Protein AF-A0A351WFG5-F1 (afdb_monomer_lite)

pLDDT: mean 93.31, std 6.25, range [56.47, 98.31]

Radius of gyration: 14.07 Å; chains: 1; bounding box: 41×27×33 Å

Sequence (110 aa):
MMSIDELARQDTNSICAAYHVSPSAKIESEIRLRRVVTEAEWKEIETRSIVIGMGECALLCSWGTPGPWGRIHDYVQAGASIRQYVYRPCTSCRTKFVYVERGRVTAWSN

Foldseek 3Di:
DDDLVRLVPDDLLVLLLVCLVPNDPSSVVSNVVVVQFDPVLVVCLVVLHDDFFGFSSSPCNSPHAAPPPWDWDWDADPNWIKIKTWHDPDPPGDIKIFIDTPRTTHDIDD

Secondary structure (DSSP, 8-state):
---HHHHHHS-HHHHHHHHHHS--HHHHHHHHHHT-S-HHHHHHHHTT---TT-BHHHHHHHH-S--TT-EEEEEEETTEEEEEEEE-SSTTS--EEEEEETTEEEEEE-

Structure (mmCIF, N/CA/C/O backbone):
data_AF-A0A351WFG5-F1
#
_entry.id   AF-A0A351WFG5-F1
#
loop_
_atom_site.group_PDB
_atom_site.id
_atom_site.type_symbol
_atom_site.label_atom_id
_atom_site.label_alt_id
_atom_site.label_comp_id
_atom_site.label_asym_id
_atom_site.label_entity_id
_atom_site.label_seq_id
_atom_site.pdbx_PDB_ins_code
_atom_site.Cartn_x
_atom_site.Cartn_y
_atom_site.Cartn_z
_atom_site.occupancy
_atom_site.B_iso_or_equiv
_atom_site.auth_seq_id
_atom_site.auth_comp_id
_atom_site.auth_asym_id
_atom_site.auth_atom_id
_atom_site.pdbx_PDB_model_num
ATOM 1 N N . MET A 1 1 ? -14.783 15.449 8.552 1.00 56.47 1 MET A N 1
ATOM 2 C CA . MET A 1 1 ? -15.180 14.031 8.406 1.00 56.47 1 MET A CA 1
ATOM 3 C C . MET A 1 1 ? -15.813 13.892 7.031 1.00 56.47 1 MET A C 1
ATOM 5 O O . MET A 1 1 ? -16.738 14.648 6.778 1.00 56.47 1 MET A O 1
ATOM 9 N N . MET A 1 2 ? -15.294 13.027 6.153 1.00 70.50 2 MET A N 1
ATOM 10 C CA . MET A 1 2 ? -15.854 12.841 4.802 1.00 70.50 2 MET A CA 1
ATOM 11 C C . MET A 1 2 ? -17.215 12.132 4.857 1.00 70.50 2 MET A C 1
ATOM 13 O O . MET A 1 2 ? -17.437 11.249 5.695 1.00 70.50 2 MET A O 1
ATOM 17 N N . SER A 1 3 ? -18.128 12.545 3.985 1.00 80.88 3 SER A N 1
ATOM 18 C CA . SER A 1 3 ? -19.421 11.896 3.755 1.00 80.88 3 SER A CA 1
ATOM 19 C C . SER A 1 3 ? -19.277 10.645 2.877 1.00 80.88 3 SER A C 1
ATOM 21 O O . SER A 1 3 ? -18.246 10.426 2.245 1.00 80.88 3 SER A O 1
ATOM 23 N N . ILE A 1 4 ? -20.314 9.803 2.841 1.00 77.00 4 ILE A N 1
ATOM 24 C CA . ILE A 1 4 ? -20.318 8.576 2.024 1.00 77.00 4 ILE A CA 1
ATOM 25 C C . ILE A 1 4 ? -20.286 8.921 0.525 1.00 77.00 4 ILE A C 1
ATOM 27 O O . ILE A 1 4 ? -19.523 8.314 -0.223 1.00 77.00 4 ILE A O 1
ATOM 31 N N . ASP A 1 5 ? -21.035 9.943 0.100 1.00 77.50 5 ASP A N 1
ATOM 32 C CA . ASP A 1 5 ? -21.066 10.386 -1.301 1.00 77.50 5 ASP A CA 1
ATOM 33 C C . ASP A 1 5 ? -19.719 10.945 -1.778 1.00 77.50 5 ASP A C 1
ATOM 35 O O . ASP A 1 5 ? -19.343 10.776 -2.939 1.00 77.50 5 ASP A O 1
ATOM 39 N N . GLU A 1 6 ? -18.969 11.600 -0.887 1.00 80.62 6 GLU A N 1
ATOM 40 C CA . GLU A 1 6 ? -17.609 12.056 -1.186 1.00 80.62 6 GLU A CA 1
ATOM 41 C C . GLU A 1 6 ? -16.646 10.877 -1.333 1.00 80.62 6 GLU A C 1
ATOM 43 O O . GLU A 1 6 ? -15.851 10.868 -2.271 1.00 80.62 6 GLU A O 1
ATOM 48 N N . LEU A 1 7 ? -16.743 9.864 -0.464 1.00 79.94 7 LEU A N 1
ATOM 49 C CA . LEU A 1 7 ? -15.905 8.664 -0.545 1.00 79.94 7 LEU A CA 1
ATOM 50 C C . LEU A 1 7 ? -16.126 7.911 -1.861 1.00 79.94 7 LEU A C 1
ATOM 52 O O . LEU A 1 7 ? -15.155 7.548 -2.519 1.00 79.94 7 LEU A O 1
ATOM 56 N N . ALA A 1 8 ? -17.373 7.758 -2.307 1.00 76.81 8 ALA A N 1
ATOM 57 C CA . ALA A 1 8 ? -17.694 7.067 -3.557 1.00 76.81 8 ALA A CA 1
ATOM 58 C C . ALA A 1 8 ? -17.031 7.700 -4.801 1.00 76.81 8 ALA A C 1
ATOM 60 O O . ALA A 1 8 ? -16.753 7.006 -5.777 1.00 76.81 8 ALA A O 1
ATOM 61 N N . ARG A 1 9 ? -16.747 9.010 -4.772 1.00 86.19 9 ARG A N 1
ATOM 62 C CA . ARG A 1 9 ? -16.133 9.752 -5.890 1.00 86.19 9 ARG A CA 1
ATOM 63 C C . ARG A 1 9 ? -14.606 9.766 -5.866 1.00 86.19 9 ARG A C 1
ATOM 65 O O . ARG A 1 9 ? -13.997 10.134 -6.866 1.00 86.19 9 ARG A O 1
ATOM 72 N N . GLN A 1 10 ? -13.994 9.410 -4.740 1.00 84.75 10 GLN A N 1
ATOM 73 C CA . GLN A 1 10 ? -12.540 9.387 -4.600 1.00 84.75 10 GLN A CA 1
ATOM 74 C C . GLN A 1 10 ? -11.943 8.171 -5.311 1.00 84.75 10 GLN A C 1
ATOM 76 O O . GLN A 1 10 ? -12.536 7.084 -5.334 1.00 84.75 10 GLN A O 1
ATOM 81 N N . ASP A 1 11 ? -10.744 8.340 -5.866 1.00 91.75 11 ASP A N 1
ATOM 82 C CA . ASP A 1 11 ? -9.999 7.214 -6.411 1.00 91.75 11 ASP A CA 1
ATOM 83 C C . ASP A 1 11 ? -9.630 6.231 -5.292 1.00 91.75 11 ASP A C 1
ATOM 85 O O . ASP A 1 11 ? -9.475 6.593 -4.122 1.00 91.75 11 ASP A O 1
ATOM 89 N N . THR A 1 12 ? -9.522 4.954 -5.652 1.00 92.88 12 THR A N 1
ATOM 90 C CA . THR A 1 12 ? -9.269 3.885 -4.683 1.00 92.88 12 THR A CA 1
ATOM 91 C C . THR A 1 12 ? -8.002 4.139 -3.873 1.00 92.88 12 THR A C 1
ATOM 93 O O . THR A 1 12 ? -8.031 3.995 -2.655 1.00 92.88 12 THR A O 1
ATOM 96 N N . ASN A 1 13 ? -6.912 4.565 -4.510 1.00 92.19 13 ASN A N 1
ATOM 97 C CA . ASN A 1 13 ? -5.634 4.748 -3.830 1.00 92.19 13 ASN A CA 1
ATOM 98 C C . ASN A 1 13 ? -5.699 5.867 -2.784 1.00 92.19 13 ASN A C 1
ATOM 100 O O . ASN A 1 13 ? -5.166 5.694 -1.687 1.00 92.19 13 ASN A O 1
ATOM 104 N N . SER A 1 14 ? -6.396 6.967 -3.074 1.00 91.69 14 SER A N 1
ATOM 105 C CA . SER A 1 14 ? -6.610 8.056 -2.115 1.00 91.69 14 SER A CA 1
ATOM 106 C C . SER A 1 14 ? -7.386 7.604 -0.879 1.00 91.69 14 SER A C 1
ATOM 108 O O . SER A 1 14 ? -7.018 7.963 0.239 1.00 91.69 14 SER A O 1
ATOM 110 N N . ILE A 1 15 ? -8.415 6.765 -1.038 1.00 94.06 15 ILE A N 1
ATOM 111 C CA . ILE A 1 15 ? -9.178 6.223 0.101 1.00 94.06 15 ILE A CA 1
ATOM 112 C C . ILE A 1 15 ? -8.315 5.274 0.932 1.00 94.06 15 ILE A C 1
ATOM 114 O O . ILE A 1 15 ? -8.325 5.351 2.161 1.00 94.06 15 ILE A O 1
ATOM 118 N N . CYS A 1 16 ? -7.541 4.410 0.275 1.00 95.94 16 CYS A N 1
ATOM 119 C CA . CYS A 1 16 ? -6.660 3.468 0.958 1.00 95.94 16 CYS A CA 1
ATOM 120 C C . CYS A 1 16 ? -5.550 4.207 1.728 1.00 95.94 16 CYS A C 1
ATOM 122 O O . CYS A 1 16 ? -5.291 3.910 2.891 1.00 95.94 16 CYS A O 1
ATOM 124 N N . ALA A 1 17 ? -4.968 5.257 1.143 1.00 94.50 17 ALA A N 1
ATOM 125 C CA . ALA A 1 17 ? -4.022 6.126 1.839 1.00 94.50 17 ALA A CA 1
ATOM 126 C C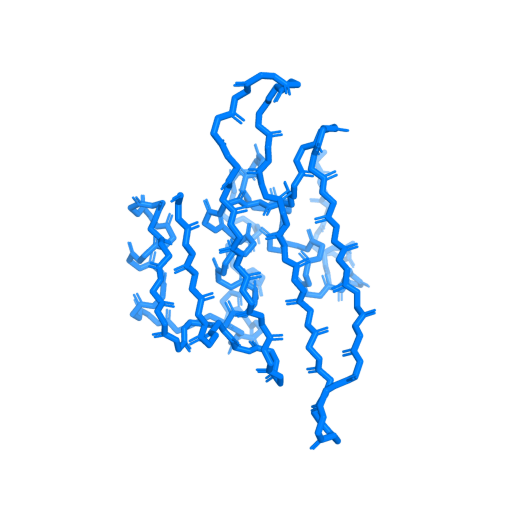 . ALA A 1 17 ? -4.671 6.891 3.010 1.00 94.50 17 ALA A C 1
ATOM 128 O O . ALA A 1 17 ? -4.068 7.018 4.076 1.00 94.50 17 ALA A O 1
ATOM 129 N N . ALA A 1 18 ? -5.908 7.373 2.848 1.00 93.25 18 ALA A N 1
ATOM 130 C CA . ALA A 1 18 ? -6.645 8.043 3.918 1.00 93.25 18 ALA A CA 1
ATOM 131 C C . ALA A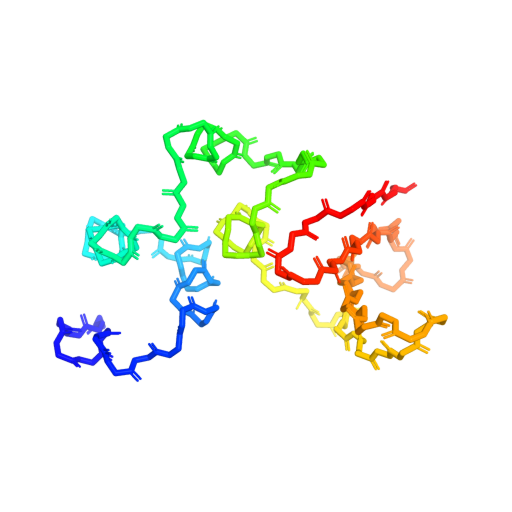 1 18 ? -6.946 7.102 5.094 1.00 93.25 18 ALA A C 1
ATOM 133 O O . ALA A 1 18 ? -6.876 7.535 6.246 1.00 93.25 18 ALA A O 1
ATOM 134 N N . TYR A 1 19 ? -7.221 5.821 4.821 1.00 95.69 19 TYR A N 1
ATOM 135 C CA . TYR A 1 19 ? -7.407 4.804 5.857 1.00 95.69 19 TYR A CA 1
ATOM 136 C C . TYR A 1 19 ? -6.184 4.690 6.770 1.00 95.69 19 TYR A C 1
ATOM 138 O O . TYR A 1 19 ? -6.347 4.657 7.984 1.00 95.69 19 TYR A O 1
ATOM 146 N N . HIS A 1 20 ? -4.966 4.705 6.215 1.00 95.69 20 HIS A N 1
ATOM 147 C CA . HIS A 1 20 ? -3.738 4.660 7.016 1.00 95.69 20 HIS A CA 1
ATOM 148 C C . HIS A 1 20 ? -3.630 5.836 8.001 1.00 95.69 20 HIS A C 1
ATOM 150 O O . HIS A 1 20 ? -3.209 5.663 9.145 1.00 95.69 20 HIS A O 1
ATOM 156 N N . VAL A 1 21 ? -4.015 7.039 7.561 1.00 92.81 21 VAL A N 1
ATOM 157 C CA . VAL A 1 21 ? -3.923 8.266 8.367 1.00 92.81 21 VAL A CA 1
ATOM 158 C C . VAL A 1 21 ? -5.019 8.327 9.430 1.00 92.81 21 VAL A C 1
ATOM 160 O O . VAL A 1 21 ? -4.759 8.701 10.572 1.00 92.81 21 VAL A O 1
ATOM 163 N N . SER A 1 22 ? -6.255 7.993 9.059 1.00 92.88 22 SER A N 1
ATOM 164 C CA . SER A 1 22 ? -7.415 8.062 9.947 1.00 92.88 22 SER A CA 1
ATOM 165 C C . SER A 1 22 ? -8.352 6.878 9.690 1.00 92.88 22 SER A C 1
ATOM 167 O O . SER A 1 22 ? -9.339 7.011 8.957 1.00 92.88 22 SER A O 1
ATOM 169 N N . PRO A 1 23 ? -8.062 5.710 10.294 1.00 92.12 23 PRO A N 1
ATOM 170 C CA . PRO A 1 23 ? -8.917 4.541 10.169 1.00 92.12 23 PRO A CA 1
ATOM 171 C C . PRO A 1 23 ? -10.320 4.856 10.685 1.00 92.12 23 PRO A C 1
ATOM 173 O O . PRO A 1 23 ? -10.496 5.423 11.766 1.00 92.12 23 PRO A O 1
ATOM 176 N N . SER A 1 24 ? -11.341 4.489 9.918 1.00 93.81 24 SER A N 1
ATOM 177 C CA . SER A 1 24 ? -12.727 4.607 10.361 1.00 93.81 24 SER A CA 1
ATOM 178 C C . SER A 1 24 ? -13.587 3.533 9.718 1.00 93.81 24 SER A C 1
ATOM 180 O O . SER A 1 24 ? -13.352 3.153 8.570 1.00 93.81 24 SER A O 1
ATOM 182 N N . ALA A 1 25 ? -14.640 3.114 10.423 1.00 93.94 25 ALA A N 1
ATOM 183 C CA . ALA A 1 25 ? -15.583 2.116 9.923 1.00 93.94 25 ALA A CA 1
ATOM 184 C C . ALA A 1 25 ? -16.213 2.512 8.572 1.00 93.94 25 ALA A C 1
ATOM 186 O O . ALA A 1 25 ? -16.516 1.648 7.755 1.00 93.94 25 ALA A O 1
ATOM 187 N N . LYS A 1 26 ? -16.378 3.819 8.309 1.00 92.75 26 LYS A N 1
ATOM 188 C CA . LYS A 1 26 ? -16.891 4.333 7.027 1.00 92.75 26 LYS A CA 1
ATOM 189 C C . LYS A 1 26 ? -15.914 4.082 5.878 1.00 92.75 26 LYS A C 1
ATOM 191 O O . LYS A 1 26 ? -16.322 3.572 4.842 1.00 92.75 26 LYS A O 1
ATOM 196 N N . ILE A 1 27 ? -14.639 4.424 6.075 1.00 94.25 27 ILE A N 1
ATOM 197 C CA . ILE A 1 27 ? -13.592 4.213 5.067 1.00 94.25 27 ILE A CA 1
ATOM 198 C C . ILE A 1 27 ? -13.377 2.713 4.845 1.00 94.25 27 ILE A C 1
ATOM 200 O O . ILE A 1 27 ? -13.314 2.270 3.703 1.00 94.25 27 ILE A O 1
ATOM 204 N N . GLU A 1 28 ? -13.338 1.921 5.919 1.00 94.88 28 GLU A N 1
ATOM 205 C CA . GLU A 1 28 ? -13.209 0.465 5.817 1.00 94.88 28 GLU A CA 1
ATOM 206 C C . GLU A 1 28 ? -14.364 -0.157 5.021 1.00 94.88 28 GLU A C 1
ATOM 208 O O . GLU A 1 28 ? -14.131 -0.938 4.099 1.00 94.88 28 GLU A O 1
ATOM 213 N N . SER A 1 29 ? -15.607 0.228 5.333 1.00 93.81 29 SER A N 1
ATOM 214 C CA . SER A 1 29 ? -16.797 -0.280 4.638 1.00 93.81 29 SER A CA 1
ATOM 215 C C . SER A 1 29 ? -16.755 0.026 3.142 1.00 93.81 29 SER A C 1
ATOM 217 O O . SER A 1 29 ? -17.085 -0.842 2.338 1.00 93.81 29 SER A O 1
ATOM 219 N N . GLU A 1 30 ? -16.302 1.221 2.757 1.00 94.19 30 GLU A N 1
ATOM 220 C CA . GLU A 1 30 ? -16.136 1.599 1.350 1.00 94.19 30 GLU A CA 1
ATOM 221 C C . GLU A 1 30 ? -15.044 0.767 0.655 1.00 94.19 30 GLU A C 1
ATOM 223 O O . GLU A 1 30 ? -15.250 0.261 -0.448 1.00 94.19 30 GLU A O 1
ATOM 228 N N . ILE A 1 31 ? -13.894 0.553 1.304 1.00 95.19 31 ILE A N 1
ATOM 229 C CA . ILE A 1 31 ? -12.816 -0.288 0.754 1.00 95.19 31 ILE A CA 1
ATOM 230 C C . ILE A 1 31 ? -13.307 -1.731 0.558 1.00 95.19 31 ILE A C 1
ATOM 232 O O . ILE A 1 31 ? -13.061 -2.338 -0.490 1.00 95.19 31 ILE A O 1
ATOM 236 N N . ARG A 1 32 ? -14.047 -2.275 1.534 1.00 95.31 32 ARG A N 1
ATOM 237 C CA . ARG A 1 32 ? -14.660 -3.609 1.439 1.00 95.31 32 ARG A CA 1
ATOM 238 C C . ARG A 1 32 ? -15.714 -3.676 0.335 1.00 95.31 32 ARG A C 1
ATOM 240 O O . ARG A 1 32 ? -15.731 -4.648 -0.420 1.00 95.31 32 ARG A O 1
ATOM 247 N N . LEU A 1 33 ? -16.543 -2.640 0.183 1.00 94.62 33 LEU A N 1
ATOM 248 C CA . LEU A 1 33 ? -17.546 -2.550 -0.882 1.00 94.62 33 LEU A CA 1
ATOM 249 C C . LEU A 1 33 ? -16.898 -2.610 -2.272 1.00 94.62 33 LEU A C 1
ATOM 251 O O . LEU A 1 33 ? -17.401 -3.303 -3.157 1.00 94.62 33 LEU A O 1
ATOM 255 N N . ARG A 1 34 ? -15.745 -1.954 -2.444 1.00 94.44 34 ARG A N 1
ATOM 256 C CA . ARG A 1 34 ? -14.970 -1.964 -3.695 1.00 94.44 34 ARG A CA 1
ATOM 257 C C . ARG A 1 34 ? -14.288 -3.298 -3.995 1.00 94.44 34 ARG A C 1
ATOM 259 O O . ARG A 1 34 ? -13.878 -3.509 -5.132 1.00 94.44 34 ARG A O 1
ATOM 266 N N . ARG A 1 35 ? -14.159 -4.194 -3.006 1.00 95.00 35 ARG A N 1
ATOM 267 C CA . ARG A 1 35 ? -13.492 -5.507 -3.133 1.00 95.00 35 ARG A CA 1
ATOM 268 C C . ARG A 1 35 ? -12.061 -5.413 -3.683 1.00 95.00 35 ARG A C 1
ATOM 270 O O . ARG A 1 35 ? -11.595 -6.301 -4.392 1.00 95.00 35 ARG A O 1
ATOM 277 N N . VAL A 1 36 ? -11.371 -4.322 -3.359 1.00 94.62 36 VAL A N 1
ATOM 278 C CA . VAL A 1 36 ? -9.991 -4.031 -3.801 1.00 94.62 36 VAL A CA 1
ATOM 279 C C . VAL A 1 36 ? -8.929 -4.571 -2.840 1.00 94.62 36 VAL A C 1
ATOM 281 O O . VAL A 1 36 ? -7.749 -4.573 -3.175 1.00 94.62 36 VAL A O 1
ATOM 284 N N . VAL A 1 37 ? -9.360 -5.029 -1.662 1.00 96.69 37 VAL A N 1
ATOM 285 C CA . VAL A 1 37 ? -8.545 -5.671 -0.627 1.00 96.69 37 VAL A CA 1
ATOM 286 C C . VAL A 1 37 ? -9.215 -6.990 -0.250 1.00 96.69 37 VAL A C 1
ATOM 288 O O . VAL A 1 37 ? -10.419 -7.036 0.003 1.00 96.69 37 VAL A O 1
ATOM 291 N N . THR A 1 38 ? -8.437 -8.064 -0.233 1.00 96.31 38 THR A N 1
ATOM 292 C CA . THR A 1 38 ? -8.852 -9.410 0.175 1.00 96.31 38 THR A CA 1
ATOM 293 C C . THR A 1 38 ? -8.786 -9.590 1.695 1.00 96.31 38 THR A C 1
ATOM 295 O O . THR A 1 38 ? -8.064 -8.879 2.387 1.00 96.31 38 THR A O 1
ATOM 298 N N . GLU A 1 39 ? -9.475 -10.598 2.240 1.00 94.06 39 GLU A N 1
ATOM 299 C CA . GLU A 1 39 ? -9.410 -10.904 3.684 1.00 94.06 39 GLU A CA 1
ATOM 300 C C . GLU A 1 39 ? -8.002 -11.284 4.169 1.00 94.06 39 GLU A C 1
ATOM 302 O O . GLU A 1 39 ? -7.665 -11.060 5.328 1.00 94.06 39 GLU A O 1
ATOM 307 N N . ALA A 1 40 ? -7.157 -11.844 3.296 1.00 95.44 40 ALA A N 1
ATOM 308 C CA . ALA A 1 40 ? -5.759 -12.105 3.633 1.00 95.44 40 ALA A CA 1
ATOM 309 C C . ALA A 1 40 ? -4.974 -10.794 3.784 1.00 95.44 40 ALA A C 1
ATOM 311 O O . ALA A 1 40 ? -4.238 -10.625 4.749 1.00 95.44 40 ALA A O 1
ATOM 312 N N . GLU A 1 41 ? -5.180 -9.844 2.872 1.00 97.81 41 GLU A N 1
ATOM 313 C CA . GLU A 1 41 ? -4.521 -8.536 2.908 1.00 97.81 41 GLU A CA 1
ATOM 314 C C . GLU A 1 41 ? -4.986 -7.672 4.083 1.00 97.81 41 GLU A C 1
ATOM 316 O O . GLU A 1 41 ? -4.183 -6.911 4.613 1.00 97.81 41 GLU A O 1
ATOM 321 N N . TRP A 1 42 ? -6.234 -7.815 4.545 1.00 97.06 42 TRP A N 1
ATOM 322 C CA . TRP A 1 42 ? -6.702 -7.139 5.761 1.00 97.06 42 TRP A CA 1
ATOM 323 C C . TRP A 1 42 ? -5.850 -7.477 6.989 1.00 97.06 42 TRP A C 1
ATOM 325 O O . TRP A 1 42 ? -5.507 -6.574 7.750 1.00 97.06 42 TRP A O 1
ATOM 335 N N . LYS A 1 43 ? -5.404 -8.731 7.131 1.00 96.31 43 LYS A N 1
ATOM 336 C CA . LYS A 1 43 ? -4.493 -9.130 8.219 1.00 96.31 43 LYS A CA 1
ATOM 337 C C . LYS A 1 43 ? -3.138 -8.426 8.124 1.00 96.31 43 LYS A C 1
ATOM 339 O O . LYS A 1 43 ? -2.559 -8.031 9.136 1.00 96.31 43 LYS A O 1
ATOM 344 N N . GLU A 1 44 ? -2.633 -8.246 6.908 1.00 97.00 44 GLU A N 1
ATOM 345 C CA . GLU A 1 44 ? -1.372 -7.537 6.662 1.00 97.00 44 GLU A CA 1
ATOM 346 C C . GLU A 1 44 ? -1.516 -6.024 6.918 1.00 97.00 44 GLU A C 1
ATOM 348 O O . GLU A 1 44 ? -0.615 -5.384 7.459 1.00 97.00 44 GLU A O 1
ATOM 353 N N . ILE A 1 45 ? -2.682 -5.446 6.607 1.00 97.31 45 ILE A N 1
ATOM 354 C CA . ILE A 1 45 ? -3.018 -4.050 6.932 1.00 97.31 45 ILE A CA 1
ATOM 355 C C . ILE A 1 45 ? -3.045 -3.833 8.449 1.00 97.31 45 ILE A C 1
ATOM 357 O O . ILE A 1 45 ? -2.441 -2.883 8.947 1.00 97.31 45 ILE A O 1
ATOM 361 N N . GLU A 1 46 ? -3.708 -4.718 9.193 1.00 95.19 46 GLU A N 1
ATOM 362 C CA . GLU A 1 46 ? -3.808 -4.647 10.658 1.00 95.19 46 GLU A CA 1
ATOM 363 C C . GLU A 1 46 ? -2.440 -4.766 11.342 1.00 95.19 46 GLU A C 1
ATOM 365 O O . GLU A 1 46 ? -2.163 -4.072 12.322 1.00 95.19 46 GLU A O 1
ATOM 370 N N . THR A 1 47 ? -1.560 -5.609 10.799 1.00 95.94 47 THR A N 1
ATOM 371 C CA . THR A 1 47 ? -0.200 -5.827 11.321 1.00 95.94 47 THR A CA 1
ATOM 372 C C . THR A 1 47 ? 0.840 -4.850 10.769 1.00 95.94 47 THR A C 1
ATOM 374 O O . THR A 1 47 ? 2.005 -4.908 11.168 1.00 95.94 47 THR A O 1
ATOM 377 N N . ARG A 1 48 ? 0.435 -3.915 9.897 1.00 95.38 48 ARG A N 1
ATOM 378 C CA . ARG A 1 48 ? 1.317 -2.950 9.221 1.00 95.38 48 ARG A CA 1
ATOM 379 C C . ARG A 1 48 ? 2.486 -3.618 8.496 1.00 95.38 48 ARG A C 1
ATOM 381 O O . ARG A 1 48 ? 3.622 -3.138 8.539 1.00 95.38 48 ARG A O 1
ATOM 388 N N . SER A 1 49 ? 2.234 -4.730 7.823 1.00 96.19 49 SER A N 1
ATOM 389 C CA . SER A 1 49 ? 3.233 -5.482 7.063 1.00 96.19 49 SER A CA 1
ATOM 390 C C . SER A 1 49 ? 3.129 -5.201 5.557 1.00 96.19 49 SER A C 1
ATOM 392 O O . SER A 1 49 ? 2.130 -4.677 5.055 1.00 96.19 49 SER A O 1
ATOM 394 N N . ILE A 1 50 ? 4.207 -5.530 4.838 1.00 96.62 50 ILE A N 1
ATOM 395 C CA . ILE A 1 50 ? 4.253 -5.554 3.372 1.00 96.62 50 ILE A CA 1
ATOM 396 C C . ILE A 1 50 ? 4.557 -6.986 2.954 1.00 96.62 50 ILE A C 1
ATOM 398 O O . ILE A 1 50 ? 5.577 -7.550 3.361 1.00 96.62 50 ILE A O 1
ATOM 402 N N . VAL A 1 51 ? 3.716 -7.551 2.094 1.00 97.00 51 VAL A N 1
ATOM 403 C CA . VAL A 1 51 ? 3.923 -8.881 1.520 1.00 97.00 51 VAL A CA 1
ATOM 404 C C . VAL A 1 51 ? 3.939 -8.805 -0.001 1.00 97.00 51 VAL A C 1
ATOM 406 O O . VAL A 1 51 ? 3.198 -8.040 -0.618 1.00 97.00 51 VAL A O 1
ATOM 409 N N . ILE A 1 52 ? 4.806 -9.601 -0.625 1.00 97.88 52 ILE A N 1
ATOM 410 C CA . ILE A 1 52 ? 4.819 -9.728 -2.085 1.00 97.88 52 ILE A CA 1
ATOM 411 C C . ILE A 1 52 ? 3.486 -10.336 -2.525 1.00 97.88 52 ILE A C 1
ATOM 413 O O . ILE A 1 52 ? 2.987 -11.283 -1.922 1.00 97.88 52 ILE A O 1
ATOM 417 N N . GLY A 1 53 ? 2.912 -9.774 -3.581 1.00 97.25 53 GLY A N 1
ATOM 418 C CA . GLY A 1 53 ? 1.621 -10.156 -4.124 1.00 97.25 53 GLY A CA 1
ATOM 419 C C . GLY A 1 53 ? 0.457 -9.315 -3.610 1.00 97.25 53 GLY A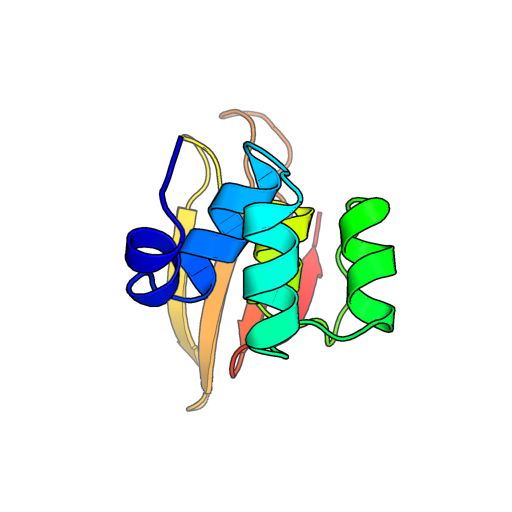 C 1
ATOM 420 O O . GLY A 1 53 ? -0.568 -9.321 -4.288 1.00 97.25 53 GLY A O 1
ATOM 421 N N . MET A 1 54 ? 0.583 -8.563 -2.507 1.00 97.56 54 MET A N 1
ATOM 422 C CA . MET A 1 54 ? -0.520 -7.707 -2.046 1.00 97.56 54 MET A CA 1
ATOM 423 C C . MET A 1 54 ? -0.826 -6.586 -3.045 1.00 97.56 54 MET A C 1
ATOM 425 O O . MET A 1 54 ? 0.066 -6.088 -3.735 1.00 97.56 54 MET A O 1
ATOM 429 N N . GLY A 1 55 ? -2.087 -6.183 -3.126 1.00 97.75 55 GLY A N 1
ATOM 430 C CA . GLY A 1 55 ? -2.541 -5.074 -3.949 1.00 97.75 55 GLY A CA 1
ATOM 431 C C . GLY A 1 55 ? -1.985 -3.730 -3.481 1.00 97.75 55 GLY A C 1
ATOM 432 O O . GLY A 1 55 ? -1.709 -3.516 -2.301 1.00 97.75 55 GLY A O 1
ATOM 433 N N . GLU A 1 56 ? -1.870 -2.789 -4.412 1.00 97.62 56 GLU A N 1
ATOM 434 C CA . GLU A 1 56 ? -1.410 -1.423 -4.142 1.00 97.62 56 GLU A CA 1
ATOM 435 C C . GLU A 1 56 ? -2.303 -0.703 -3.122 1.00 97.62 56 GLU A C 1
ATOM 437 O O . GLU A 1 56 ? -1.796 -0.053 -2.213 1.00 97.62 56 GLU A O 1
ATOM 442 N N . CYS A 1 57 ? -3.626 -0.884 -3.191 1.00 97.69 57 CYS A N 1
ATOM 443 C CA . CYS A 1 57 ? -4.524 -0.364 -2.159 1.00 97.69 57 CYS A CA 1
ATOM 444 C C . CYS A 1 57 ? -4.199 -0.954 -0.778 1.00 97.69 57 CYS A C 1
ATOM 446 O O . CYS A 1 57 ? -4.117 -0.208 0.192 1.00 97.69 57 CYS A O 1
ATOM 448 N N . ALA A 1 58 ? -3.955 -2.264 -0.672 1.00 98.06 58 ALA A N 1
ATOM 449 C CA . ALA A 1 58 ? -3.598 -2.874 0.605 1.00 98.06 58 ALA A CA 1
ATOM 450 C C . ALA A 1 58 ? -2.266 -2.325 1.147 1.00 98.06 58 ALA A C 1
ATOM 452 O O . ALA A 1 58 ? -2.159 -2.044 2.341 1.00 98.06 58 ALA A O 1
ATOM 453 N N . LEU A 1 59 ? -1.278 -2.102 0.270 1.00 98.31 59 LEU A N 1
ATOM 454 C CA . LEU A 1 59 ? -0.029 -1.424 0.628 1.00 98.31 59 LEU A CA 1
ATOM 455 C C . LEU A 1 59 ? -0.313 -0.030 1.204 1.00 98.31 59 LEU A C 1
ATOM 457 O O . LEU A 1 59 ? 0.202 0.307 2.267 1.00 98.31 59 LEU A O 1
ATOM 461 N N . LEU A 1 60 ? -1.152 0.763 0.536 1.00 98.00 60 LEU A N 1
ATOM 462 C CA . LEU A 1 60 ? -1.491 2.121 0.967 1.00 98.00 60 LEU A CA 1
ATOM 463 C C . LEU A 1 60 ? -2.311 2.147 2.263 1.00 98.00 60 LEU A C 1
ATOM 465 O O . LEU A 1 60 ? -2.063 3.009 3.098 1.00 98.00 60 LEU A O 1
ATOM 469 N N . CYS A 1 61 ? -3.223 1.198 2.480 1.00 97.88 61 CYS A N 1
ATOM 470 C CA . CYS A 1 61 ? -3.916 1.037 3.761 1.00 97.88 61 CYS A CA 1
ATOM 471 C C . CYS A 1 61 ? -2.943 0.704 4.900 1.00 97.88 61 CYS A C 1
ATOM 473 O O . CYS A 1 61 ? -3.083 1.217 6.008 1.00 97.88 61 CYS A O 1
ATOM 475 N N . SER A 1 62 ? -1.962 -0.160 4.628 1.00 97.50 62 SER A N 1
ATOM 476 C CA . SER A 1 62 ? -1.008 -0.650 5.625 1.00 97.50 62 SER A CA 1
ATOM 477 C C . SER A 1 62 ? 0.055 0.409 5.969 1.00 97.50 62 SER A C 1
ATOM 479 O O . SER A 1 62 ? 0.287 0.717 7.140 1.00 97.50 62 SER A O 1
ATOM 481 N N . TRP A 1 63 ? 0.664 1.028 4.953 1.00 96.75 63 TRP A N 1
ATOM 482 C CA . TRP A 1 63 ? 1.860 1.878 5.076 1.00 96.75 63 TRP A CA 1
ATOM 483 C C . TRP A 1 63 ? 1.664 3.340 4.668 1.00 96.75 63 TRP A C 1
ATOM 485 O O . TRP A 1 63 ? 2.577 4.148 4.845 1.00 96.75 63 TRP A O 1
ATOM 495 N N . GLY A 1 64 ? 0.502 3.695 4.123 1.00 95.88 64 GLY A N 1
ATOM 496 C CA . GLY A 1 64 ? 0.228 5.039 3.632 1.00 95.88 64 GLY A CA 1
ATOM 497 C C . GLY A 1 64 ? 1.049 5.407 2.398 1.00 95.88 64 GLY A C 1
ATOM 498 O O . GLY A 1 64 ? 1.755 4.592 1.793 1.00 95.88 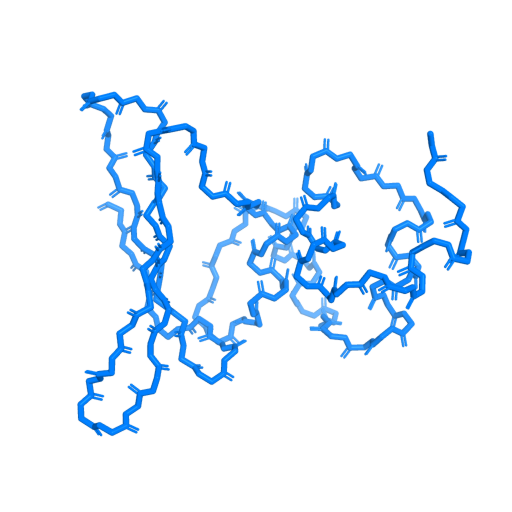64 GLY A O 1
ATOM 499 N N . THR A 1 65 ? 0.965 6.680 2.019 1.00 95.75 65 THR A N 1
ATOM 500 C CA . THR A 1 65 ? 1.865 7.268 1.024 1.00 95.75 65 THR A CA 1
ATOM 501 C C . THR A 1 65 ? 3.212 7.619 1.657 1.00 95.75 65 THR A C 1
ATOM 503 O O . THR A 1 65 ? 3.276 7.900 2.856 1.00 95.75 65 THR A O 1
ATOM 506 N N . PRO A 1 66 ? 4.299 7.679 0.870 1.00 96.12 66 PRO A N 1
ATOM 507 C CA . PRO A 1 66 ? 5.571 8.183 1.354 1.00 96.12 66 PRO A CA 1
ATOM 508 C C . PRO A 1 66 ? 5.429 9.578 1.972 1.00 96.12 66 PRO A C 1
ATOM 510 O O . PRO A 1 66 ? 4.723 10.434 1.442 1.00 96.12 66 PRO A O 1
ATOM 513 N N . GLY A 1 67 ? 6.097 9.788 3.107 1.00 92.81 67 GLY A N 1
ATOM 514 C CA . GLY A 1 67 ? 6.121 11.077 3.796 1.00 92.81 67 GLY A CA 1
ATOM 515 C C . GLY A 1 67 ? 6.966 12.139 3.072 1.00 92.81 67 GLY A C 1
ATOM 516 O O . GLY A 1 67 ? 7.434 11.903 1.959 1.00 92.81 67 GLY A O 1
ATOM 517 N N . PRO A 1 68 ? 7.249 13.285 3.721 1.00 93.81 68 PRO A N 1
ATOM 518 C CA . PRO A 1 68 ? 7.878 14.452 3.084 1.00 93.81 68 PRO A CA 1
ATOM 519 C C . PRO A 1 68 ? 9.248 14.206 2.437 1.00 93.81 68 PRO A C 1
ATOM 521 O O . PRO A 1 68 ? 9.628 14.909 1.507 1.00 93.81 68 PRO A O 1
ATOM 524 N N . TRP A 1 69 ? 10.002 13.224 2.937 1.00 95.06 69 TRP A N 1
ATOM 525 C CA . TRP A 1 69 ? 11.324 12.859 2.410 1.00 95.06 69 TRP A CA 1
ATOM 526 C C . TRP A 1 69 ? 11.289 11.646 1.479 1.00 95.06 69 TRP A C 1
ATOM 528 O O . TRP A 1 69 ? 12.321 11.257 0.927 1.00 95.06 69 TRP A O 1
ATOM 538 N N . GLY A 1 70 ? 10.121 11.023 1.351 1.00 95.50 70 GLY A N 1
ATOM 539 C CA . GLY A 1 70 ? 9.858 9.940 0.427 1.00 95.50 70 GLY A CA 1
ATOM 540 C C . GLY A 1 70 ? 9.301 10.449 -0.896 1.00 95.50 70 GLY A C 1
ATOM 541 O O . GLY A 1 70 ? 9.078 11.643 -1.087 1.00 95.50 70 GLY A O 1
ATOM 542 N N . ARG A 1 71 ? 9.096 9.533 -1.839 1.00 96.50 71 ARG A N 1
ATOM 543 C CA . ARG A 1 71 ? 8.516 9.859 -3.146 1.00 96.50 71 ARG A CA 1
ATOM 544 C C . ARG A 1 71 ? 7.937 8.634 -3.830 1.00 96.50 71 ARG A C 1
ATOM 546 O O . ARG A 1 71 ? 8.286 7.506 -3.490 1.00 96.50 71 ARG A O 1
ATOM 553 N N . ILE A 1 72 ? 7.082 8.884 -4.811 1.00 97.25 72 ILE A N 1
ATOM 554 C CA . ILE A 1 72 ? 6.575 7.872 -5.733 1.00 97.25 72 ILE A CA 1
ATOM 555 C C . ILE A 1 72 ? 7.224 8.126 -7.094 1.00 97.25 72 ILE A C 1
ATOM 557 O O . ILE A 1 72 ? 7.346 9.273 -7.528 1.00 97.25 72 ILE A O 1
ATOM 561 N N . HIS A 1 73 ? 7.684 7.057 -7.727 1.00 96.31 73 HIS A N 1
ATOM 562 C CA . HIS A 1 73 ? 8.286 7.066 -9.049 1.00 96.31 73 HIS A CA 1
ATOM 563 C C . HIS A 1 73 ? 7.520 6.135 -9.971 1.00 96.31 73 HIS A C 1
ATOM 565 O O . HIS A 1 73 ? 7.423 4.948 -9.684 1.00 96.31 73 HIS A O 1
ATOM 571 N N . ASP A 1 74 ? 7.054 6.647 -11.101 1.00 95.56 74 ASP A N 1
ATOM 572 C CA . ASP A 1 74 ? 6.493 5.832 -12.173 1.00 95.56 74 ASP A CA 1
ATOM 573 C C . ASP A 1 74 ? 7.518 5.724 -13.307 1.00 95.56 74 ASP A C 1
ATOM 575 O O . ASP A 1 74 ? 8.061 6.732 -13.764 1.00 95.56 74 ASP A O 1
ATOM 579 N N . TYR A 1 75 ? 7.810 4.505 -13.753 1.00 92.88 75 TYR A N 1
ATOM 580 C CA . TYR A 1 75 ? 8.695 4.259 -14.890 1.00 92.88 75 TYR A CA 1
ATOM 581 C C . TYR A 1 75 ? 8.313 2.977 -15.631 1.00 92.88 75 TYR A C 1
ATOM 583 O O . TYR A 1 75 ? 7.565 2.138 -15.134 1.00 92.88 75 TYR A O 1
ATOM 591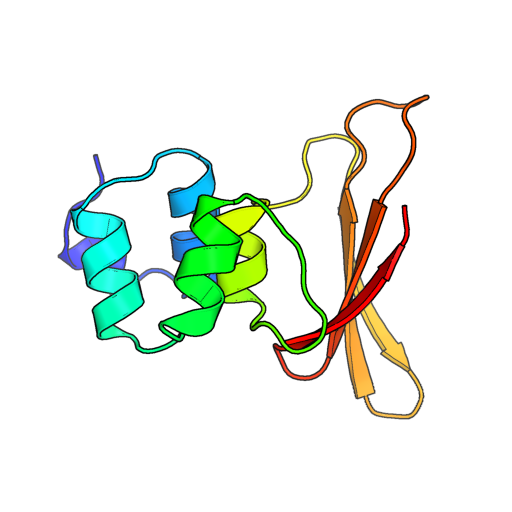 N N . VAL A 1 76 ? 8.816 2.832 -16.857 1.00 92.12 76 VAL A N 1
ATOM 592 C CA . VAL A 1 76 ? 8.608 1.633 -17.676 1.00 92.12 76 VAL A CA 1
ATOM 593 C C . VAL A 1 76 ? 9.914 0.858 -17.752 1.00 92.12 76 VAL A C 1
ATOM 595 O O . VAL A 1 76 ? 10.945 1.413 -18.125 1.00 92.12 76 VAL A O 1
ATOM 598 N N . GLN A 1 77 ? 9.872 -0.431 -17.427 1.00 87.81 77 GLN A N 1
ATOM 599 C CA . GLN A 1 77 ? 11.019 -1.329 -17.528 1.00 87.81 77 GLN A CA 1
ATOM 600 C C . GLN A 1 77 ? 10.596 -2.600 -18.259 1.00 87.81 77 GLN A C 1
ATOM 602 O O . GLN A 1 77 ? 9.629 -3.245 -17.872 1.00 87.81 77 GLN A O 1
ATOM 607 N N . ALA A 1 78 ? 11.302 -2.946 -19.340 1.00 86.62 78 ALA A N 1
ATOM 608 C CA . ALA A 1 78 ? 11.010 -4.130 -20.159 1.00 86.62 78 ALA A CA 1
ATOM 609 C C . ALA A 1 78 ? 9.529 -4.247 -20.603 1.00 86.62 78 ALA A C 1
ATOM 611 O O . ALA A 1 78 ? 8.976 -5.340 -20.680 1.00 86.62 78 ALA A O 1
ATOM 612 N N . GLY A 1 79 ? 8.874 -3.113 -20.884 1.00 87.62 79 GLY A N 1
ATOM 613 C CA . GLY A 1 79 ? 7.465 -3.062 -21.301 1.00 87.62 79 GLY A CA 1
ATOM 614 C C . GLY A 1 79 ? 6.443 -3.158 -20.160 1.00 87.62 79 GLY A C 1
ATOM 615 O O . GLY A 1 79 ? 5.245 -3.076 -20.421 1.00 87.62 79 GLY A O 1
ATOM 616 N N . ALA A 1 80 ? 6.886 -3.286 -18.908 1.00 88.00 80 ALA A N 1
ATOM 617 C CA . ALA A 1 80 ? 6.031 -3.232 -17.730 1.00 88.00 80 ALA A CA 1
ATOM 618 C C . ALA A 1 80 ? 6.020 -1.827 -17.113 1.00 88.00 80 ALA A C 1
ATOM 620 O O . ALA A 1 80 ? 7.071 -1.208 -16.938 1.00 88.00 80 ALA A O 1
ATOM 621 N N . SER A 1 81 ? 4.832 -1.333 -16.757 1.00 92.69 81 SER A N 1
ATOM 622 C CA . SER A 1 81 ? 4.678 -0.132 -15.931 1.00 92.69 81 SER A CA 1
ATOM 623 C C . SER A 1 81 ? 4.950 -0.481 -14.471 1.00 92.69 81 SER A C 1
ATOM 625 O O . SER A 1 81 ? 4.219 -1.277 -13.876 1.00 92.69 81 SER A O 1
ATOM 627 N N . ILE A 1 82 ? 5.987 0.134 -13.909 1.00 95.38 82 ILE A N 1
ATOM 628 C CA . ILE A 1 82 ? 6.420 -0.044 -12.528 1.00 95.38 82 ILE A CA 1
ATOM 629 C C . ILE A 1 82 ? 6.207 1.262 -11.772 1.00 95.38 82 ILE A C 1
ATOM 631 O O . ILE A 1 82 ? 6.617 2.336 -12.215 1.00 95.38 82 ILE A O 1
ATOM 635 N N . ARG A 1 83 ? 5.604 1.146 -10.593 1.00 97.38 83 ARG A N 1
ATOM 636 C CA . ARG A 1 83 ? 5.497 2.207 -9.601 1.00 97.38 83 ARG A CA 1
ATOM 637 C C . ARG A 1 83 ? 6.360 1.852 -8.398 1.00 97.38 83 ARG A C 1
ATOM 639 O O . ARG A 1 83 ? 6.147 0.830 -7.755 1.00 97.38 83 ARG A O 1
ATOM 646 N N . GLN A 1 84 ? 7.334 2.690 -8.079 1.00 97.62 84 GLN A N 1
ATOM 647 C CA . GLN A 1 84 ? 8.193 2.539 -6.911 1.00 97.62 84 GLN A CA 1
ATOM 648 C C . GLN A 1 84 ? 7.790 3.540 -5.826 1.00 97.62 84 GLN A C 1
ATOM 650 O O . GLN A 1 84 ? 7.784 4.750 -6.046 1.00 97.62 84 GLN A O 1
ATOM 655 N N . TYR A 1 85 ? 7.529 3.028 -4.630 1.00 97.81 85 TYR A N 1
ATOM 656 C CA . TYR A 1 85 ? 7.333 3.799 -3.412 1.00 97.81 85 TYR A CA 1
ATOM 657 C C . TYR A 1 85 ? 8.633 3.841 -2.618 1.00 97.81 85 TYR A C 1
ATOM 659 O O . TYR A 1 85 ? 9.179 2.805 -2.234 1.00 97.81 85 TYR A O 1
ATOM 667 N N . VAL A 1 86 ? 9.123 5.046 -2.354 1.00 97.38 86 VAL A N 1
ATOM 668 C CA . VAL A 1 86 ? 10.337 5.294 -1.578 1.00 97.38 86 VAL A CA 1
ATOM 669 C C . VAL A 1 86 ? 9.930 5.839 -0.218 1.00 97.38 86 VAL A C 1
ATOM 671 O O . VAL A 1 86 ? 9.659 7.029 -0.085 1.00 97.38 86 VAL A O 1
ATOM 674 N N . TYR A 1 87 ? 9.894 4.989 0.804 1.00 96.62 87 TYR A N 1
ATOM 675 C CA . TYR A 1 87 ? 9.580 5.393 2.171 1.00 96.62 87 TYR A CA 1
ATOM 676 C C . TYR A 1 87 ? 10.858 5.802 2.903 1.00 96.62 87 TYR A C 1
ATOM 678 O O . TYR A 1 87 ? 11.697 4.970 3.256 1.00 96.62 87 TYR A O 1
ATOM 686 N N . ARG A 1 88 ? 10.994 7.106 3.151 1.00 95.12 88 ARG A N 1
ATOM 687 C CA . ARG A 1 88 ? 12.112 7.701 3.887 1.00 95.12 88 ARG A CA 1
ATOM 688 C C . ARG A 1 88 ? 11.563 8.604 5.003 1.00 95.12 88 ARG A C 1
ATOM 690 O O . ARG A 1 88 ? 10.956 9.623 4.689 1.00 95.12 88 ARG A O 1
ATOM 697 N N . PRO A 1 89 ? 11.760 8.262 6.290 1.00 89.75 89 PRO A N 1
ATOM 698 C CA . PRO A 1 89 ? 11.256 9.073 7.405 1.00 89.75 89 PRO A CA 1
ATOM 699 C C . PRO A 1 89 ? 12.018 10.389 7.618 1.00 89.75 89 PRO A C 1
ATOM 701 O O . PRO A 1 89 ? 11.438 11.374 8.061 1.00 89.75 89 PRO A O 1
ATOM 704 N N . CYS A 1 90 ? 13.319 10.407 7.320 1.00 90.75 90 CYS A N 1
ATOM 705 C CA . CYS A 1 90 ? 14.202 11.562 7.486 1.00 90.75 90 CYS A CA 1
ATOM 706 C C . CYS A 1 90 ? 15.385 11.499 6.507 1.00 90.75 90 CYS A C 1
ATOM 708 O O . CYS A 1 90 ? 15.637 10.452 5.910 1.00 90.75 90 CYS A O 1
ATOM 710 N N . THR A 1 91 ? 16.137 12.591 6.351 1.00 89.19 91 THR A N 1
ATOM 711 C CA . THR A 1 91 ? 17.246 12.703 5.380 1.00 89.19 91 THR A CA 1
ATOM 712 C C . THR A 1 91 ? 18.375 11.689 5.589 1.00 89.19 91 THR A C 1
ATOM 714 O O . THR A 1 91 ? 18.982 11.262 4.610 1.00 89.19 91 THR A O 1
ATOM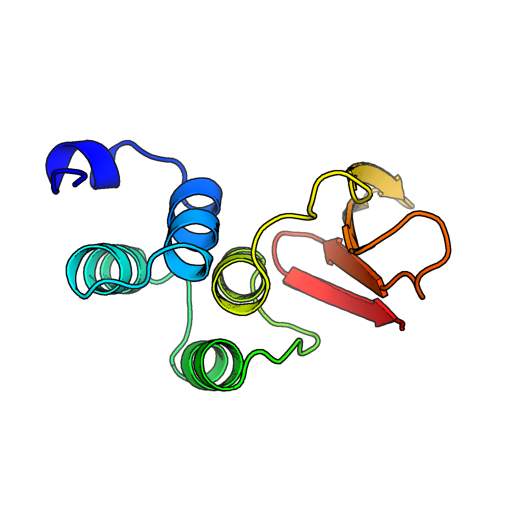 717 N N . SER A 1 92 ? 18.627 11.269 6.831 1.00 91.44 92 SER A N 1
ATOM 718 C CA . SER A 1 92 ? 19.650 10.277 7.203 1.00 91.44 92 SER A CA 1
ATOM 719 C C . SER A 1 92 ? 19.082 8.892 7.541 1.00 91.44 92 SER A C 1
ATOM 721 O O . SER A 1 92 ? 19.834 7.972 7.860 1.00 91.44 92 SER A O 1
ATOM 723 N N . CYS A 1 93 ? 17.760 8.723 7.484 1.00 91.94 93 CYS A N 1
ATOM 724 C CA . CYS A 1 93 ? 17.096 7.483 7.859 1.00 91.94 93 CYS A CA 1
ATOM 725 C C . CYS A 1 93 ? 17.232 6.418 6.765 1.00 91.94 93 CYS A C 1
ATOM 727 O O . CYS A 1 93 ? 17.252 6.712 5.564 1.00 91.94 93 CYS A O 1
ATOM 729 N N . ARG A 1 94 ? 17.231 5.149 7.190 1.00 92.94 94 ARG A N 1
ATOM 730 C CA . ARG A 1 94 ? 17.164 4.005 6.277 1.00 92.94 94 ARG A CA 1
ATOM 731 C C . ARG A 1 94 ? 15.925 4.119 5.383 1.00 92.94 94 ARG A C 1
ATOM 733 O O . ARG A 1 94 ? 14.843 4.483 5.844 1.00 92.94 94 ARG A O 1
ATOM 740 N N . THR A 1 95 ? 16.123 3.873 4.093 1.00 95.44 95 THR A N 1
ATOM 741 C CA . THR A 1 95 ? 15.106 4.065 3.056 1.00 95.44 95 THR A CA 1
ATOM 742 C C . THR A 1 95 ? 14.555 2.716 2.638 1.00 95.44 95 THR A C 1
ATOM 744 O O . THR A 1 95 ? 15.325 1.850 2.241 1.00 95.44 95 THR A O 1
ATOM 747 N N . LYS A 1 96 ? 13.234 2.565 2.684 1.00 96.62 96 LYS A N 1
ATOM 748 C CA . LYS A 1 96 ? 12.552 1.370 2.188 1.00 96.62 96 LYS A CA 1
ATOM 749 C C . LYS A 1 96 ? 12.035 1.615 0.784 1.00 96.62 96 LYS A C 1
ATOM 751 O O . LYS A 1 96 ? 11.474 2.676 0.506 1.00 96.62 96 LYS A O 1
ATOM 756 N N . PHE A 1 97 ? 12.183 0.618 -0.071 1.00 97.38 97 PHE A N 1
ATOM 757 C CA . PHE A 1 97 ? 11.690 0.650 -1.442 1.00 97.38 97 PHE A CA 1
ATOM 758 C C . PHE A 1 97 ? 10.620 -0.418 -1.599 1.00 97.38 97 PHE A C 1
ATOM 760 O O . PHE A 1 97 ? 10.840 -1.557 -1.196 1.00 97.38 97 PHE A O 1
ATOM 767 N N . VAL A 1 98 ? 9.484 -0.068 -2.192 1.00 98.12 98 VAL A N 1
ATOM 768 C CA . VAL A 1 98 ? 8.421 -1.017 -2.543 1.00 98.12 98 VAL A CA 1
ATOM 769 C C . VAL A 1 98 ? 8.111 -0.842 -4.016 1.00 98.12 98 VAL A C 1
ATOM 771 O O . VAL A 1 98 ? 7.900 0.277 -4.472 1.00 98.12 98 VAL A O 1
ATOM 774 N N . TYR A 1 99 ? 8.100 -1.937 -4.759 1.00 97.69 99 TYR A N 1
ATOM 775 C CA . TYR A 1 99 ? 7.860 -1.945 -6.194 1.00 97.69 99 TYR A CA 1
ATOM 776 C C . TYR A 1 99 ? 6.499 -2.563 -6.457 1.00 97.69 99 TYR A C 1
ATOM 778 O O . TYR A 1 99 ? 6.199 -3.652 -5.967 1.00 97.69 99 TYR A O 1
ATOM 786 N N . VAL A 1 100 ? 5.687 -1.849 -7.224 1.00 97.75 100 VAL A N 1
ATOM 787 C CA . VAL A 1 100 ? 4.351 -2.248 -7.635 1.00 97.75 100 VAL A CA 1
ATOM 788 C C . VAL A 1 100 ? 4.329 -2.355 -9.151 1.00 97.75 100 VAL A C 1
ATOM 790 O O . VAL A 1 100 ? 4.680 -1.414 -9.857 1.00 97.75 100 VAL A O 1
ATOM 793 N N . GLU A 1 101 ? 3.889 -3.498 -9.655 1.00 96.31 101 GLU A N 1
ATOM 794 C CA . GLU A 1 101 ? 3.674 -3.740 -11.076 1.00 96.31 101 GLU A CA 1
ATOM 795 C C . GLU A 1 101 ? 2.245 -4.248 -11.265 1.00 96.31 101 GLU A C 1
ATOM 797 O O . GLU A 1 101 ? 1.785 -5.116 -10.521 1.00 96.31 101 GLU A O 1
ATOM 802 N N . ARG A 1 102 ? 1.514 -3.688 -12.239 1.00 93.12 102 ARG A N 1
ATOM 803 C CA . ARG A 1 102 ? 0.106 -4.053 -12.516 1.00 93.12 102 ARG A CA 1
ATOM 804 C C . ARG A 1 102 ? -0.777 -4.038 -11.251 1.00 93.12 102 ARG A C 1
ATOM 806 O O . ARG A 1 102 ? -1.630 -4.902 -11.065 1.00 93.12 102 ARG A O 1
ATOM 813 N N . GLY A 1 103 ? -0.545 -3.059 -10.372 1.00 93.69 103 GLY A N 1
ATOM 814 C CA . GLY A 1 103 ? -1.304 -2.861 -9.134 1.00 93.69 103 GLY A CA 1
ATOM 815 C C . GLY A 1 103 ? -0.989 -3.848 -8.006 1.00 93.69 103 GLY A C 1
ATOM 816 O O . GLY A 1 103 ? -1.745 -3.899 -7.037 1.00 93.69 103 GLY A O 1
ATOM 817 N N . ARG A 1 104 ? 0.093 -4.637 -8.100 1.00 96.75 104 ARG A N 1
ATOM 818 C CA . ARG A 1 104 ? 0.534 -5.566 -7.045 1.00 96.75 104 ARG A CA 1
ATOM 819 C C . ARG A 1 104 ? 1.986 -5.347 -6.653 1.00 96.75 104 ARG A C 1
ATOM 821 O O . ARG A 1 104 ? 2.826 -5.091 -7.509 1.00 96.75 104 ARG A O 1
ATOM 828 N N . VAL A 1 105 ? 2.289 -5.510 -5.369 1.00 97.94 105 VAL A N 1
ATOM 829 C CA . VAL A 1 105 ? 3.659 -5.491 -4.849 1.00 97.94 105 VAL A CA 1
ATOM 830 C C . VAL A 1 105 ? 4.432 -6.678 -5.421 1.00 97.94 105 VAL A C 1
ATOM 832 O O . VAL A 1 105 ? 4.055 -7.826 -5.202 1.00 97.94 105 VAL A O 1
ATOM 835 N N . THR A 1 106 ? 5.526 -6.419 -6.128 1.00 97.81 106 THR A N 1
ATOM 836 C CA . THR A 1 106 ? 6.391 -7.459 -6.710 1.00 97.81 106 THR A CA 1
ATOM 837 C C . THR A 1 106 ? 7.692 -7.636 -5.942 1.00 97.81 106 THR A C 1
ATOM 839 O O . THR A 1 106 ? 8.239 -8.735 -5.902 1.00 97.81 106 THR A O 1
ATOM 842 N N . ALA A 1 107 ? 8.173 -6.579 -5.290 1.00 97.19 107 ALA A N 1
ATOM 843 C CA . ALA A 1 107 ? 9.376 -6.616 -4.473 1.00 97.19 107 ALA A CA 1
ATOM 844 C C . ALA A 1 107 ? 9.356 -5.504 -3.425 1.00 97.19 107 ALA A C 1
ATOM 846 O O . ALA A 1 107 ? 8.736 -4.456 -3.619 1.00 97.19 107 ALA A O 1
ATOM 847 N N . TRP A 1 108 ? 10.097 -5.698 -2.337 1.00 97.12 108 TRP A N 1
ATOM 848 C CA . TRP A 1 108 ? 10.432 -4.617 -1.421 1.00 97.12 108 TRP A CA 1
ATOM 849 C C . TRP A 1 108 ? 11.775 -4.866 -0.738 1.00 97.12 108 TRP A C 1
ATOM 851 O O . TRP A 1 108 ? 12.234 -6.003 -0.624 1.00 97.12 108 TRP A O 1
ATOM 861 N N . SER A 1 109 ? 12.418 -3.790 -0.302 1.00 94.44 109 SER A N 1
ATOM 862 C CA . SER A 1 109 ? 13.679 -3.835 0.430 1.00 94.44 109 SER A CA 1
ATOM 863 C C . SER A 1 109 ? 13.712 -2.786 1.531 1.00 94.44 109 SER A C 1
ATOM 865 O O . SER A 1 109 ? 12.945 -1.818 1.535 1.00 94.44 109 SER A O 1
ATOM 867 N N . ASN A 1 110 ? 14.598 -3.019 2.495 1.00 85.44 110 ASN A N 1
ATOM 868 C CA . ASN A 1 110 ? 14.816 -2.171 3.654 1.00 85.44 110 ASN A CA 1
ATOM 869 C C . ASN A 1 110 ? 16.249 -1.672 3.643 1.00 85.44 110 ASN A C 1
ATOM 871 O O . ASN A 1 110 ? 17.160 -2.498 3.420 1.00 85.44 110 ASN A O 1
#